Protein AF-A0A4R5HH84-F1 (afdb_monomer)

Structure (mmCIF, N/CA/C/O backbone):
data_AF-A0A4R5HH84-F1
#
_entry.id   AF-A0A4R5HH84-F1
#
loop_
_atom_site.group_PDB
_atom_site.id
_atom_site.type_symbol
_atom_site.label_atom_id
_atom_site.label_alt_id
_atom_site.label_comp_id
_atom_site.label_asym_id
_atom_site.label_entity_id
_atom_site.label_seq_id
_atom_site.pdbx_PDB_ins_code
_atom_site.Cartn_x
_atom_site.Cartn_y
_atom_site.Cartn_z
_atom_site.occupancy
_atom_site.B_iso_or_equiv
_atom_site.auth_seq_id
_atom_site.auth_comp_id
_atom_site.auth_asym_id
_atom_site.auth_atom_id
_atom_site.pdbx_PDB_model_num
ATOM 1 N N . MET A 1 1 ? 14.132 11.589 -30.803 1.00 48.22 1 MET A N 1
ATOM 2 C CA . MET A 1 1 ? 14.278 10.199 -30.339 1.00 48.22 1 MET A CA 1
ATOM 3 C C . MET A 1 1 ? 15.049 9.468 -31.414 1.00 48.22 1 MET A C 1
ATOM 5 O O . MET A 1 1 ? 14.628 9.546 -32.562 1.00 48.22 1 MET A O 1
ATOM 9 N N . ASP A 1 2 ? 16.196 8.891 -31.075 1.00 49.25 2 ASP A N 1
ATOM 10 C CA . ASP A 1 2 ? 17.009 8.122 -32.020 1.00 49.25 2 ASP A CA 1
ATOM 11 C C . ASP A 1 2 ? 16.505 6.676 -31.978 1.00 49.25 2 ASP A C 1
ATOM 13 O O . ASP A 1 2 ? 16.634 6.008 -30.957 1.00 49.25 2 ASP A O 1
ATOM 17 N N . ILE A 1 3 ? 15.789 6.260 -33.023 1.00 60.38 3 ILE A N 1
ATOM 18 C CA . ILE A 1 3 ? 15.104 4.963 -33.10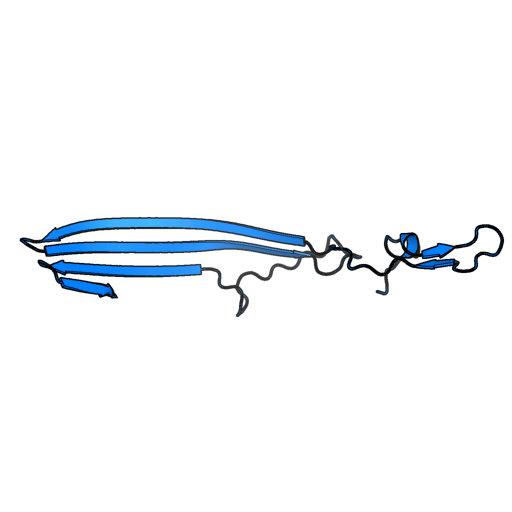5 1.00 60.38 3 ILE A CA 1
ATOM 19 C C . ILE A 1 3 ? 15.790 4.185 -34.236 1.00 60.38 3 ILE A C 1
ATOM 21 O O . ILE A 1 3 ? 15.991 4.763 -35.305 1.00 60.38 3 ILE A O 1
ATOM 25 N N . PRO A 1 4 ? 16.125 2.894 -34.054 1.00 64.44 4 PRO A N 1
ATOM 26 C CA . PRO A 1 4 ? 17.004 2.139 -34.959 1.00 64.44 4 PRO A CA 1
ATOM 27 C C . PRO A 1 4 ? 16.515 1.974 -36.410 1.00 64.44 4 PRO A C 1
ATOM 29 O O . PRO A 1 4 ? 17.267 1.490 -37.253 1.00 64.44 4 PRO A O 1
ATOM 32 N N . SER A 1 5 ? 15.279 2.367 -36.726 1.00 64.88 5 SER A N 1
ATOM 33 C CA . SER A 1 5 ? 14.709 2.311 -38.073 1.00 64.88 5 SER A CA 1
ATOM 34 C C . SER A 1 5 ? 14.018 3.622 -38.433 1.00 64.88 5 SER A C 1
ATOM 36 O O . SER A 1 5 ? 13.358 4.232 -37.592 1.00 64.88 5 SER A O 1
ATOM 38 N N . ILE A 1 6 ? 14.118 4.021 -39.706 1.00 64.94 6 ILE A N 1
ATOM 39 C CA . ILE A 1 6 ? 13.342 5.132 -40.284 1.00 64.94 6 ILE A CA 1
ATOM 40 C C . ILE A 1 6 ? 11.867 4.764 -40.494 1.00 64.94 6 ILE A C 1
ATOM 42 O O . ILE A 1 6 ? 11.037 5.643 -40.700 1.00 64.94 6 ILE A O 1
ATOM 46 N N . ASP A 1 7 ? 11.537 3.473 -40.461 1.00 66.44 7 ASP A N 1
ATOM 47 C CA . ASP A 1 7 ? 10.160 2.995 -40.463 1.00 66.44 7 ASP A CA 1
ATOM 48 C C . ASP A 1 7 ? 9.674 2.924 -39.016 1.00 66.44 7 ASP A C 1
ATOM 50 O O . ASP A 1 7 ? 9.742 1.891 -38.350 1.00 66.44 7 ASP A O 1
ATOM 54 N N . ASN A 1 8 ? 9.316 4.087 -38.479 1.00 63.06 8 ASN A N 1
ATOM 55 C CA . ASN A 1 8 ? 8.838 4.217 -37.114 1.00 63.06 8 ASN A CA 1
ATOM 56 C C . ASN A 1 8 ? 7.645 5.175 -37.049 1.00 63.06 8 ASN A C 1
ATOM 58 O O . ASN A 1 8 ? 7.440 6.029 -37.913 1.00 63.06 8 ASN A O 1
ATOM 62 N N . GLN A 1 9 ? 6.870 5.066 -35.976 1.00 65.31 9 GLN A N 1
ATOM 63 C CA . GLN A 1 9 ? 5.673 5.880 -35.738 1.00 65.31 9 GLN A CA 1
ATOM 64 C C . GLN A 1 9 ? 5.911 7.403 -35.753 1.00 65.31 9 GLN A C 1
ATOM 66 O O . GLN A 1 9 ? 4.982 8.165 -36.002 1.00 65.31 9 GLN A O 1
ATOM 71 N N . SER A 1 10 ? 7.146 7.862 -35.532 1.00 68.06 10 SER A N 1
ATOM 72 C CA . SER A 1 10 ? 7.525 9.279 -35.630 1.00 68.06 10 SER A CA 1
ATOM 73 C C . SER A 1 10 ? 7.617 9.732 -37.090 1.00 68.06 10 SER A C 1
ATOM 75 O O . SER A 1 10 ? 7.293 10.873 -37.405 1.00 68.06 10 SER A O 1
ATOM 77 N N . CYS A 1 11 ? 8.023 8.848 -38.006 1.00 69.81 11 CYS A N 1
ATOM 78 C CA . CYS A 1 11 ? 8.081 9.147 -39.437 1.00 69.81 11 CYS A CA 1
ATOM 79 C C . CYS A 1 11 ? 6.689 9.230 -40.077 1.00 69.81 11 CYS A C 1
ATOM 81 O O . CYS A 1 11 ? 6.518 10.007 -41.014 1.00 69.81 11 CYS A O 1
ATOM 83 N N . ALA A 1 12 ? 5.689 8.536 -39.520 1.00 70.00 12 ALA A N 1
ATOM 84 C CA . ALA A 1 12 ? 4.279 8.686 -39.897 1.00 70.00 12 ALA A CA 1
ATOM 85 C C . ALA A 1 12 ? 3.669 10.041 -39.479 1.00 70.00 12 ALA A C 1
ATOM 87 O O . ALA A 1 12 ? 2.599 10.413 -39.958 1.00 70.00 12 ALA A O 1
ATOM 88 N N . ALA A 1 13 ? 4.337 10.790 -38.595 1.00 70.62 13 ALA A N 1
ATOM 89 C CA . ALA A 1 13 ? 3.918 12.127 -38.183 1.00 70.62 13 ALA A CA 1
ATOM 90 C C . ALA A 1 13 ? 4.455 13.244 -39.098 1.00 70.62 13 ALA A C 1
ATOM 92 O O . ALA A 1 13 ? 4.158 14.413 -38.853 1.00 70.62 13 ALA A O 1
ATOM 93 N N . VAL A 1 14 ? 5.245 12.910 -40.127 1.00 77.75 14 VAL A N 1
ATOM 94 C CA . VAL A 1 14 ? 5.842 13.867 -41.069 1.00 77.75 14 VAL A CA 1
ATOM 95 C C . VAL A 1 14 ? 5.241 13.658 -42.455 1.00 77.75 14 VAL A C 1
ATOM 97 O O . VAL A 1 14 ? 5.574 12.690 -43.142 1.00 77.75 14 VAL A O 1
ATOM 100 N N . ASP A 1 15 ? 4.398 14.593 -42.883 1.00 81.62 15 ASP A N 1
ATOM 101 C CA . ASP A 1 15 ? 3.817 14.585 -44.221 1.00 81.62 15 ASP A CA 1
ATOM 102 C C . ASP A 1 15 ? 4.840 15.152 -45.221 1.00 81.62 15 ASP A C 1
ATOM 104 O O . ASP A 1 15 ? 5.459 16.199 -44.995 1.00 81.62 15 ASP A O 1
ATOM 108 N N . ARG A 1 16 ? 5.047 14.440 -46.334 1.00 84.75 16 ARG A N 1
ATOM 109 C CA . ARG A 1 16 ? 5.950 14.850 -47.417 1.00 84.75 16 ARG A CA 1
ATOM 110 C C . ARG A 1 16 ? 5.200 14.945 -48.732 1.00 84.75 16 ARG A C 1
ATOM 112 O O . ARG A 1 16 ? 4.363 14.098 -49.035 1.00 84.75 16 ARG A O 1
ATOM 119 N N . ASP A 1 17 ? 5.565 15.937 -49.533 1.00 81.12 17 ASP A N 1
ATOM 120 C CA . ASP A 1 17 ? 5.090 16.059 -50.902 1.00 81.12 17 ASP A CA 1
ATOM 121 C C . ASP A 1 17 ? 5.565 14.845 -51.728 1.00 81.12 17 ASP A C 1
ATOM 123 O O . ASP A 1 17 ? 6.770 14.579 -51.788 1.00 81.12 17 ASP A O 1
ATOM 127 N N . PRO A 1 18 ? 4.658 14.101 -52.384 1.00 78.19 18 PRO A N 1
ATOM 128 C CA . PRO A 1 18 ? 5.000 12.854 -53.067 1.00 78.19 18 PRO A CA 1
ATOM 129 C C . PRO A 1 18 ? 5.823 13.060 -54.348 1.00 78.19 18 PRO A C 1
ATOM 131 O O . PRO A 1 18 ? 6.342 12.090 -54.896 1.00 78.19 18 PRO A O 1
ATOM 134 N N . THR A 1 19 ? 5.943 14.298 -54.838 1.00 83.44 19 THR A N 1
ATOM 135 C CA . THR A 1 19 ? 6.616 14.621 -56.105 1.00 83.44 19 THR A CA 1
ATOM 136 C C . THR A 1 19 ? 8.039 15.130 -55.879 1.00 83.44 19 THR A C 1
ATOM 138 O O . THR A 1 19 ? 8.949 14.816 -56.641 1.00 83.44 19 THR A O 1
ATOM 141 N N . SER A 1 20 ? 8.239 15.922 -54.828 1.00 82.81 20 SER A N 1
ATOM 142 C CA . SER A 1 20 ? 9.495 16.607 -54.506 1.00 82.81 20 SER A CA 1
ATOM 143 C C . SER A 1 20 ? 10.185 16.062 -53.254 1.00 82.81 20 SER A C 1
ATOM 145 O O . SER A 1 20 ? 11.367 16.324 -53.043 1.00 82.81 20 SER A O 1
ATOM 147 N N . GLY A 1 21 ? 9.468 15.302 -52.421 1.00 78.81 21 GLY A N 1
ATOM 148 C CA . GLY A 1 21 ? 9.973 14.742 -51.167 1.00 78.81 21 GLY A CA 1
ATOM 149 C C . GLY A 1 21 ? 10.152 15.765 -50.042 1.00 78.81 21 GLY A C 1
ATOM 150 O O . GLY A 1 21 ? 10.596 15.393 -48.952 1.00 78.81 21 GLY A O 1
ATOM 151 N N . PHE A 1 22 ? 9.815 17.039 -50.272 1.00 84.19 22 PHE A N 1
ATOM 152 C CA . PHE A 1 22 ? 9.898 18.076 -49.247 1.00 84.19 22 PHE A CA 1
ATOM 153 C C . PHE A 1 22 ? 8.851 17.858 -48.155 1.00 84.19 22 PHE A C 1
ATOM 155 O O . PHE A 1 22 ? 7.733 17.424 -48.421 1.00 84.19 22 PHE A O 1
ATOM 162 N N . ILE A 1 23 ? 9.222 18.173 -46.914 1.00 80.88 23 ILE A N 1
ATOM 163 C CA . ILE A 1 23 ? 8.310 18.121 -45.769 1.00 80.88 23 ILE A CA 1
ATOM 164 C C . ILE A 1 23 ? 7.292 19.251 -45.921 1.00 80.88 23 ILE A C 1
ATOM 166 O O . ILE A 1 23 ? 7.677 20.417 -46.012 1.00 80.88 23 ILE A O 1
ATOM 170 N N . THR A 1 24 ? 6.011 18.898 -45.955 1.00 84.19 24 THR A N 1
ATOM 171 C CA . THR A 1 24 ? 4.901 19.850 -46.099 1.00 84.19 24 THR A CA 1
ATOM 172 C C . THR A 1 24 ? 4.222 20.146 -44.774 1.00 84.19 24 THR A C 1
ATOM 174 O O . THR A 1 24 ? 3.724 21.252 -44.591 1.00 84.19 24 THR A O 1
ATOM 177 N N . ASP A 1 25 ? 4.207 19.178 -43.858 1.00 77.31 25 ASP A N 1
ATOM 178 C CA . ASP A 1 25 ? 3.626 19.338 -42.529 1.00 77.31 25 ASP A CA 1
ATOM 179 C C . ASP A 1 25 ? 4.264 18.357 -41.535 1.00 77.31 25 ASP A C 1
ATOM 181 O O . ASP A 1 25 ? 4.850 17.338 -41.918 1.00 77.31 25 ASP A O 1
ATOM 185 N N . PHE A 1 26 ? 4.160 18.663 -40.246 1.00 76.81 26 PHE A N 1
ATOM 186 C CA . PHE A 1 26 ? 4.537 17.742 -39.183 1.00 76.81 26 PHE A CA 1
ATOM 187 C C . PHE A 1 26 ? 3.570 17.849 -38.006 1.00 76.81 26 PHE A C 1
ATOM 189 O O . PHE A 1 26 ? 3.274 18.924 -37.486 1.00 76.81 26 PHE A O 1
ATOM 196 N N . ARG A 1 27 ? 3.110 16.695 -37.528 1.00 73.38 27 ARG A N 1
ATOM 197 C CA . ARG A 1 27 ? 2.224 16.601 -36.370 1.00 73.38 27 ARG A CA 1
ATOM 198 C C . ARG A 1 27 ? 3.081 16.457 -35.121 1.00 73.38 27 ARG A C 1
ATOM 200 O O . ARG A 1 27 ? 3.597 15.384 -34.826 1.00 73.38 27 ARG A O 1
ATOM 207 N N . SER A 1 28 ? 3.243 17.555 -34.389 1.00 59.94 28 SER A N 1
ATOM 208 C CA . SER A 1 28 ? 3.883 17.538 -33.072 1.00 59.94 28 SER A CA 1
ATOM 209 C C . SER A 1 28 ? 2.844 17.195 -32.006 1.00 59.94 28 SER A C 1
ATOM 211 O O . SER A 1 28 ? 1.955 17.992 -31.711 1.00 59.94 28 SER A O 1
ATOM 213 N N . GLY A 1 29 ? 2.935 15.991 -31.445 1.00 59.78 29 GLY A N 1
ATOM 214 C CA . GLY A 1 29 ? 2.076 15.527 -30.361 1.00 59.78 29 GLY A CA 1
ATOM 215 C C . GLY A 1 29 ? 2.827 14.573 -29.440 1.00 59.78 29 GLY A C 1
ATOM 216 O O . GLY A 1 29 ? 3.755 13.886 -29.864 1.00 59.78 29 GLY A O 1
ATOM 217 N N . LEU A 1 30 ? 2.434 14.533 -28.167 1.00 56.38 30 LEU A N 1
ATOM 218 C CA . LEU A 1 30 ? 2.915 13.521 -27.230 1.00 56.38 30 LEU A CA 1
ATOM 219 C C . LEU A 1 30 ? 2.223 12.200 -27.576 1.00 56.38 30 LEU A C 1
ATOM 221 O O . LEU A 1 30 ? 1.020 12.055 -27.364 1.00 56.38 30 LEU A O 1
ATOM 225 N N . ILE A 1 31 ? 2.964 11.246 -28.131 1.00 60.94 31 ILE A N 1
ATOM 226 C CA . ILE A 1 31 ? 2.457 9.885 -28.297 1.00 60.94 31 ILE A CA 1
ATOM 227 C C . ILE A 1 31 ? 2.594 9.197 -26.930 1.00 60.94 31 ILE A C 1
ATOM 229 O O . ILE A 1 31 ? 3.692 9.124 -26.379 1.00 60.94 31 ILE A O 1
ATOM 233 N N . ASN A 1 32 ? 1.480 8.743 -26.351 1.00 59.41 32 ASN A N 1
ATOM 234 C CA . ASN A 1 32 ? 1.477 8.039 -25.067 1.00 59.41 32 ASN A CA 1
ATOM 235 C C . ASN A 1 32 ? 1.929 6.583 -25.275 1.00 59.41 32 ASN A C 1
ATOM 237 O O . ASN A 1 32 ? 1.119 5.737 -25.645 1.00 59.41 32 ASN A O 1
ATOM 241 N N . LEU A 1 33 ? 3.230 6.329 -25.122 1.00 64.44 33 LEU A N 1
ATOM 242 C CA . LEU A 1 33 ? 3.870 5.056 -25.494 1.00 64.44 33 LEU A CA 1
ATOM 243 C C . LEU A 1 33 ? 4.467 4.287 -24.317 1.00 64.44 33 LEU A C 1
ATOM 245 O O . LEU A 1 33 ? 4.917 3.159 -24.495 1.00 64.44 33 LEU A O 1
ATOM 249 N N . CYS A 1 34 ? 4.503 4.896 -23.135 1.00 71.06 34 CYS A N 1
ATOM 250 C CA . CYS A 1 34 ? 4.965 4.221 -21.935 1.00 71.06 34 CYS A CA 1
ATOM 251 C C . CYS A 1 34 ? 3.831 3.360 -21.381 1.00 71.06 34 CYS A C 1
ATOM 253 O O . CYS A 1 34 ? 2.682 3.802 -21.317 1.00 71.06 34 CYS A O 1
ATOM 255 N N . SER A 1 35 ? 4.163 2.147 -20.949 1.00 81.88 35 SER A N 1
ATOM 256 C CA . SER A 1 35 ? 3.231 1.268 -20.246 1.00 81.88 35 SER A CA 1
ATOM 257 C C . SER A 1 35 ? 3.669 1.118 -18.799 1.00 81.88 35 SER A C 1
ATOM 259 O O . SER A 1 35 ? 4.867 1.042 -18.517 1.00 81.88 35 SER A O 1
ATOM 261 N N . VAL A 1 36 ? 2.697 1.074 -17.894 1.00 88.56 36 VAL A N 1
ATOM 262 C CA . VAL A 1 36 ? 2.918 0.769 -16.482 1.00 88.56 36 VAL A CA 1
ATOM 263 C C . VAL A 1 36 ? 1.925 -0.308 -16.073 1.00 88.56 36 VAL A C 1
ATOM 265 O O . VAL A 1 36 ? 0.715 -0.098 -16.170 1.00 88.56 36 VAL A O 1
ATOM 268 N N . GLU A 1 37 ? 2.428 -1.445 -15.599 1.00 90.12 37 GLU A N 1
ATOM 269 C CA . GLU A 1 37 ? 1.613 -2.527 -15.050 1.00 90.12 37 GLU A CA 1
ATOM 270 C C . GLU A 1 37 ? 1.850 -2.649 -13.544 1.00 90.12 37 GLU A C 1
ATOM 272 O O . GLU A 1 37 ? 2.981 -2.789 -13.071 1.00 90.12 37 GLU A O 1
ATOM 277 N N . THR A 1 38 ? 0.762 -2.611 -12.774 1.00 93.00 38 THR A N 1
ATOM 278 C CA . THR A 1 38 ? 0.786 -2.814 -11.325 1.00 93.00 38 THR A CA 1
ATOM 279 C C . THR A 1 38 ? -0.002 -4.046 -10.935 1.00 93.00 38 THR A C 1
ATOM 281 O O . THR A 1 38 ? -1.076 -4.338 -11.456 1.00 93.00 38 THR A O 1
ATOM 284 N N . ARG A 1 39 ? 0.538 -4.783 -9.968 1.00 94.88 39 ARG A N 1
ATOM 285 C CA . ARG A 1 39 ? -0.093 -5.976 -9.407 1.00 94.88 39 ARG A CA 1
ATOM 286 C C . ARG A 1 39 ? -0.003 -5.916 -7.899 1.00 94.88 39 ARG A C 1
ATOM 288 O O . ARG A 1 39 ? 1.058 -5.599 -7.360 1.00 94.88 39 ARG A O 1
ATOM 295 N N . GLY A 1 40 ? -1.075 -6.280 -7.208 1.00 95.94 40 GLY A N 1
ATOM 296 C CA . GLY A 1 40 ? -1.107 -6.227 -5.755 1.00 95.94 40 GLY A CA 1
ATOM 297 C C . GLY A 1 40 ? -2.306 -6.928 -5.139 1.00 95.94 40 GLY A C 1
ATOM 298 O O . GLY A 1 40 ? -3.155 -7.474 -5.841 1.00 95.94 40 GLY A O 1
ATOM 299 N N . VAL A 1 41 ? -2.324 -6.927 -3.811 1.00 97.00 41 VAL A N 1
ATOM 300 C CA . VAL A 1 41 ? -3.434 -7.395 -2.984 1.00 97.00 41 VAL A CA 1
ATOM 301 C C . VAL A 1 41 ? -3.785 -6.292 -2.001 1.00 97.00 41 VAL A C 1
ATOM 303 O O . VAL A 1 41 ? -2.930 -5.865 -1.223 1.00 97.00 41 VAL A O 1
ATOM 306 N N . ASP A 1 42 ? -5.047 -5.885 -2.018 1.00 97.75 42 ASP A N 1
ATOM 307 C CA . ASP A 1 42 ? -5.613 -4.959 -1.048 1.00 97.75 42 ASP A CA 1
ATOM 308 C C . ASP A 1 42 ? -6.348 -5.736 0.036 1.00 97.75 42 ASP A C 1
ATOM 310 O O . ASP A 1 42 ? -7.067 -6.700 -0.240 1.00 97.75 42 ASP A O 1
ATOM 314 N N . PHE A 1 43 ? -6.158 -5.325 1.285 1.00 97.38 43 PHE A N 1
ATOM 315 C CA . PHE A 1 43 ? -6.824 -5.941 2.420 1.00 97.38 43 PHE A CA 1
ATOM 316 C C . PHE A 1 43 ? -7.287 -4.890 3.417 1.00 97.38 43 PHE A C 1
ATOM 318 O O . PHE A 1 43 ? -6.652 -3.856 3.640 1.00 97.38 43 PHE A O 1
ATOM 325 N N . ARG A 1 44 ? -8.411 -5.200 4.054 1.00 98.00 44 ARG A N 1
ATOM 326 C CA . ARG A 1 44 ? -8.940 -4.454 5.182 1.00 98.00 44 ARG A CA 1
ATOM 327 C C . ARG A 1 44 ? -9.559 -5.425 6.171 1.00 98.00 44 ARG A C 1
ATOM 329 O O . ARG A 1 44 ? -10.226 -6.376 5.765 1.00 98.00 44 ARG A O 1
ATOM 336 N N . ALA A 1 45 ? -9.324 -5.176 7.450 1.00 98.12 45 ALA A N 1
ATOM 337 C CA . ALA A 1 45 ? -10.018 -5.845 8.530 1.00 98.12 45 ALA A CA 1
ATOM 338 C C . ALA A 1 45 ? -10.459 -4.811 9.564 1.00 98.12 45 ALA A C 1
ATOM 340 O O . ALA A 1 45 ? -9.681 -3.947 9.973 1.00 98.12 45 ALA A O 1
ATOM 341 N N . ASP A 1 46 ? -11.713 -4.941 9.975 1.00 98.12 46 ASP A N 1
ATOM 342 C CA . ASP A 1 46 ? -12.370 -4.090 10.952 1.00 98.12 46 ASP A CA 1
ATOM 343 C C . ASP A 1 46 ? -12.850 -4.983 12.097 1.00 98.12 46 ASP A C 1
ATOM 345 O O . ASP A 1 46 ? -13.484 -6.017 11.867 1.00 98.12 46 ASP A O 1
ATOM 349 N N . TYR A 1 47 ? -12.535 -4.604 13.331 1.00 97.88 47 TYR A N 1
ATOM 350 C CA . TYR A 1 47 ? -12.957 -5.334 14.516 1.00 97.88 47 TYR A CA 1
ATOM 351 C C . TYR A 1 47 ? -13.416 -4.367 15.599 1.00 97.88 47 TYR A C 1
ATOM 353 O O . TYR A 1 47 ? -12.632 -3.559 16.090 1.00 97.88 47 TYR A O 1
ATOM 361 N N . GLY A 1 48 ? -14.689 -4.474 15.976 1.00 97.38 48 GLY A N 1
ATOM 362 C CA . GLY A 1 48 ? -15.305 -3.657 17.013 1.00 97.38 48 GLY A CA 1
ATOM 363 C C . GLY A 1 48 ? -15.793 -4.520 18.166 1.00 97.38 48 GLY A C 1
ATOM 364 O O . GLY A 1 48 ? -16.373 -5.586 17.943 1.00 97.38 48 GLY A O 1
ATOM 365 N N . PHE A 1 49 ? -15.568 -4.069 19.395 1.00 97.88 49 PHE A N 1
ATOM 366 C CA . PHE A 1 49 ? -16.084 -4.738 20.583 1.00 97.88 49 PHE A CA 1
ATOM 367 C C . PHE A 1 49 ? -16.418 -3.750 21.698 1.00 97.88 49 PHE A C 1
ATOM 369 O O . PHE A 1 49 ? -15.758 -2.725 21.878 1.00 97.88 49 PHE A O 1
ATOM 376 N N . ASP A 1 50 ? -17.449 -4.090 22.466 1.00 97.19 50 ASP A N 1
ATOM 377 C CA . ASP A 1 50 ? -17.906 -3.282 23.590 1.00 97.19 50 ASP A CA 1
ATOM 378 C C . ASP A 1 50 ? -17.207 -3.709 24.888 1.00 97.19 50 ASP A C 1
ATOM 380 O O . ASP A 1 50 ? -17.067 -4.898 25.192 1.00 97.19 50 ASP A O 1
ATOM 384 N N . ILE A 1 51 ? -16.800 -2.726 25.692 1.00 93.94 51 ILE A N 1
ATOM 385 C CA . ILE A 1 51 ? -16.268 -2.912 27.044 1.00 93.94 51 ILE A CA 1
ATOM 386 C C . ILE A 1 51 ? -17.097 -2.045 27.995 1.00 93.94 51 ILE A C 1
ATOM 388 O O . ILE A 1 51 ? -16.947 -0.825 28.053 1.00 93.94 51 ILE A O 1
ATOM 392 N N . ALA A 1 52 ? -17.978 -2.663 28.782 1.00 93.69 52 ALA A N 1
ATOM 393 C CA . ALA A 1 52 ? -18.891 -1.961 29.689 1.00 93.69 52 ALA A CA 1
ATOM 394 C C . ALA A 1 52 ? -19.724 -0.863 28.984 1.00 93.69 52 ALA A C 1
ATOM 396 O O . ALA A 1 52 ? -20.635 -1.185 28.232 1.00 93.69 52 ALA A O 1
ATOM 397 N N . LYS A 1 53 ? -19.451 0.423 29.248 1.00 94.75 53 LYS A N 1
ATOM 398 C CA . LYS A 1 53 ? -20.135 1.580 28.625 1.00 94.75 53 LYS A CA 1
ATOM 399 C C . LYS A 1 53 ? -19.315 2.229 27.505 1.00 94.75 53 LYS A C 1
ATOM 401 O O . LYS A 1 53 ? -19.556 3.381 27.152 1.00 94.75 53 LYS A O 1
ATOM 406 N N . SER A 1 54 ? -18.302 1.522 27.029 1.00 96.25 54 SER A N 1
ATOM 407 C CA . SER A 1 54 ? -17.369 2.001 26.023 1.00 96.25 54 SER A CA 1
ATOM 408 C C . SER A 1 54 ? -17.287 1.032 24.859 1.00 96.25 54 SER A C 1
ATOM 410 O O . SER A 1 54 ? -17.664 -0.134 24.991 1.00 96.25 54 SER A O 1
ATOM 412 N N . ARG A 1 55 ? -16.773 1.525 23.740 1.00 97.12 55 ARG A N 1
ATOM 413 C CA . ARG A 1 55 ? -16.560 0.766 22.516 1.00 97.12 55 ARG A CA 1
ATOM 414 C C . ARG A 1 55 ? -15.130 0.962 22.045 1.00 97.12 55 ARG A C 1
ATOM 416 O O . ARG A 1 55 ? -14.604 2.069 22.124 1.00 97.12 55 ARG A O 1
ATOM 423 N N . VAL A 1 56 ? -14.520 -0.121 21.582 1.00 97.62 56 VAL A N 1
ATOM 424 C CA . VAL A 1 56 ? -13.226 -0.107 20.904 1.00 97.62 56 VAL A CA 1
ATOM 425 C C . VAL A 1 56 ? -13.454 -0.520 19.461 1.00 97.62 56 VAL A C 1
ATOM 427 O O . VAL A 1 56 ? -14.028 -1.582 19.218 1.00 97.62 56 VAL A O 1
ATOM 430 N N . ASP A 1 57 ? -12.964 0.281 18.524 1.00 98.06 57 ASP A N 1
ATOM 431 C CA . ASP A 1 57 ? -12.943 -0.033 17.101 1.00 98.06 5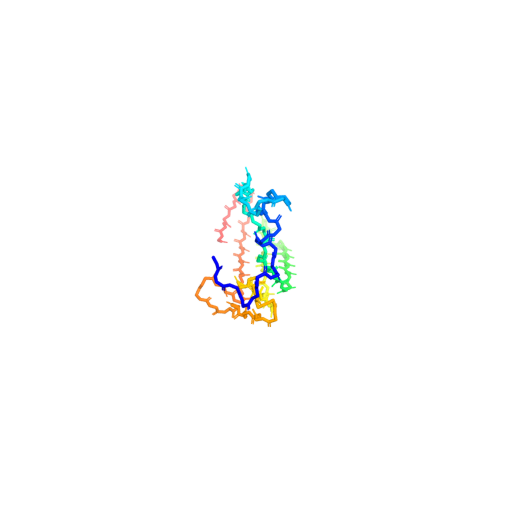7 ASP A CA 1
ATOM 432 C C . ASP A 1 57 ? -11.492 -0.070 16.615 1.00 98.06 57 ASP A C 1
ATOM 434 O O . ASP A 1 57 ? -10.718 0.867 16.796 1.00 98.06 57 ASP A O 1
ATOM 438 N N . LEU A 1 58 ? -11.109 -1.191 16.013 1.00 98.19 58 LEU A N 1
ATOM 439 C CA . LEU A 1 58 ? -9.785 -1.419 15.453 1.00 98.19 58 LEU A CA 1
ATOM 440 C C . LEU A 1 58 ? -9.919 -1.602 13.948 1.00 98.19 58 LEU A C 1
ATOM 442 O O . LEU A 1 58 ? -10.668 -2.461 13.483 1.00 98.19 58 LEU A O 1
ATOM 446 N N . THR A 1 59 ? -9.154 -0.828 13.190 1.00 98.25 59 THR A N 1
ATOM 447 C CA . THR A 1 59 ? -9.078 -0.941 11.734 1.00 98.25 59 THR A CA 1
ATOM 448 C C . THR A 1 59 ? -7.639 -1.181 11.321 1.00 98.25 59 THR A C 1
ATOM 450 O O . THR A 1 59 ? -6.744 -0.425 11.693 1.00 98.25 59 THR A O 1
ATOM 453 N N . ILE A 1 60 ? -7.415 -2.176 10.469 1.00 97.94 60 ILE A N 1
ATOM 454 C CA . ILE A 1 60 ? -6.188 -2.288 9.683 1.00 97.94 60 ILE A CA 1
ATOM 455 C C . ILE A 1 60 ? -6.547 -2.287 8.202 1.00 97.94 60 ILE A C 1
ATOM 457 O O . ILE A 1 60 ? -7.439 -3.012 7.763 1.00 97.94 60 ILE A O 1
ATOM 461 N N . ASN A 1 61 ? -5.858 -1.465 7.420 1.00 97.94 61 ASN A N 1
ATOM 462 C CA . ASN A 1 61 ? -5.959 -1.480 5.967 1.00 97.94 61 ASN A CA 1
ATOM 463 C C . ASN A 1 61 ? -4.572 -1.418 5.347 1.00 97.94 61 ASN A C 1
ATOM 465 O O . ASN A 1 61 ? -3.648 -0.839 5.918 1.00 97.94 61 ASN A O 1
ATOM 469 N N . GLY A 1 62 ? -4.420 -2.013 4.177 1.00 97.56 62 GLY A N 1
ATOM 470 C CA . GLY A 1 62 ? -3.170 -1.905 3.461 1.00 97.56 62 GLY A CA 1
ATOM 471 C C . GLY A 1 62 ? -3.194 -2.541 2.089 1.00 97.56 62 GLY A C 1
ATOM 472 O O . GLY A 1 62 ? -4.110 -3.274 1.719 1.00 97.56 62 GLY A O 1
ATOM 473 N N . THR A 1 63 ? -2.117 -2.269 1.370 1.00 97.25 63 THR A N 1
ATOM 474 C CA . THR A 1 63 ? -1.849 -2.781 0.034 1.00 97.25 63 THR A CA 1
ATOM 475 C C . THR A 1 63 ? -0.494 -3.470 0.044 1.00 97.25 63 THR A C 1
ATOM 477 O O . THR A 1 63 ? 0.516 -2.907 0.487 1.00 97.25 63 THR A O 1
ATOM 480 N N . ARG A 1 64 ? -0.460 -4.701 -0.469 1.00 96.19 64 ARG A N 1
ATOM 481 C CA . ARG A 1 64 ? 0.773 -5.403 -0.818 1.00 96.19 64 ARG A CA 1
ATOM 482 C C . ARG A 1 64 ? 0.967 -5.35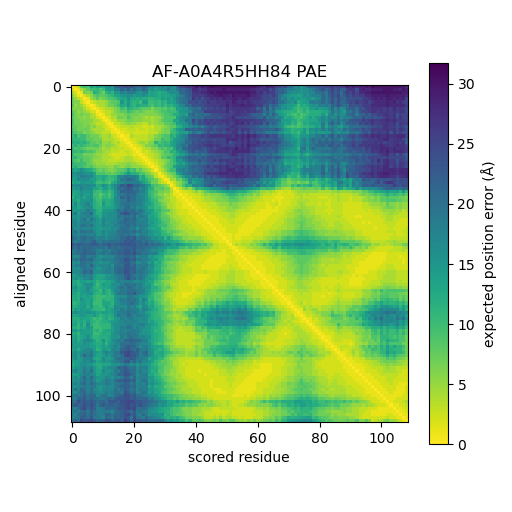4 -2.321 1.00 96.19 64 ARG A C 1
ATOM 484 O O . ARG A 1 64 ? 0.271 -6.049 -3.053 1.00 96.19 64 ARG A O 1
ATOM 491 N N . PHE A 1 65 ? 1.979 -4.629 -2.773 1.00 96.25 65 PHE A N 1
ATOM 492 C CA . PHE A 1 65 ? 2.400 -4.680 -4.165 1.00 96.25 65 PHE A CA 1
ATOM 493 C C . PHE A 1 65 ? 3.198 -5.965 -4.441 1.00 96.25 65 PHE A C 1
ATOM 495 O O . PHE A 1 65 ? 4.082 -6.376 -3.675 1.00 96.25 65 PHE A O 1
ATOM 502 N N . LEU A 1 66 ? 2.849 -6.611 -5.547 1.00 93.75 66 LEU A N 1
ATOM 503 C CA . LEU A 1 66 ? 3.471 -7.813 -6.096 1.00 93.75 66 LEU A CA 1
ATOM 504 C C . LEU A 1 66 ? 4.314 -7.494 -7.337 1.00 93.75 66 LEU A C 1
ATOM 506 O O . LEU A 1 66 ? 5.300 -8.186 -7.569 1.00 93.75 66 LEU A O 1
ATOM 510 N N . GLY A 1 67 ? 3.965 -6.444 -8.087 1.00 93.06 67 GLY A N 1
ATOM 511 C CA . GLY A 1 67 ? 4.736 -5.967 -9.236 1.00 93.06 67 GLY A CA 1
ATOM 512 C C . GLY A 1 67 ? 4.424 -4.512 -9.579 1.00 93.06 67 GLY A C 1
ATOM 513 O O . GLY A 1 67 ? 3.296 -4.059 -9.376 1.00 93.06 67 GLY A O 1
ATOM 514 N N . LEU A 1 68 ? 5.439 -3.801 -10.065 1.00 92.19 68 LEU A N 1
ATOM 515 C CA . LEU A 1 68 ? 5.354 -2.474 -10.668 1.00 92.19 68 LEU A CA 1
ATOM 516 C C . LEU A 1 68 ? 6.364 -2.431 -11.823 1.00 92.19 68 LEU A C 1
ATOM 518 O O . LEU A 1 68 ? 7.563 -2.222 -11.620 1.00 92.19 68 LEU A O 1
ATOM 522 N N . GLU A 1 69 ? 5.863 -2.715 -13.016 1.00 92.00 69 GLU A N 1
ATOM 523 C CA . GLU A 1 69 ? 6.639 -2.869 -14.243 1.00 92.00 69 GLU A CA 1
ATOM 524 C C . GLU A 1 69 ? 6.417 -1.669 -15.154 1.00 92.00 69 GLU A C 1
ATOM 526 O O . GLU A 1 69 ? 5.285 -1.232 -15.346 1.00 92.00 69 GLU A O 1
ATOM 531 N N . GLU A 1 70 ? 7.502 -1.127 -15.702 1.00 89.31 70 GLU A N 1
ATOM 532 C CA . GLU A 1 70 ? 7.478 0.043 -16.573 1.00 89.31 70 GLU A CA 1
ATOM 533 C C . GLU A 1 70 ? 8.195 -0.257 -17.888 1.00 89.31 70 GLU A C 1
ATOM 535 O O . GLU A 1 70 ? 9.335 -0.724 -17.888 1.00 89.31 70 GLU A O 1
ATOM 540 N N . VAL A 1 71 ? 7.558 0.093 -19.003 1.00 86.81 71 VAL A N 1
ATOM 541 C CA . VAL A 1 71 ? 8.209 0.204 -20.312 1.00 86.81 71 VAL A CA 1
ATOM 542 C C . VAL A 1 71 ? 8.473 1.680 -20.558 1.00 86.81 71 VAL A C 1
ATOM 544 O O . VAL A 1 71 ? 7.542 2.484 -20.645 1.00 86.81 71 VAL A O 1
ATOM 547 N N . ARG A 1 72 ? 9.756 2.041 -20.608 1.00 78.19 72 ARG A N 1
ATOM 548 C CA . ARG A 1 72 ? 10.210 3.440 -20.668 1.00 78.19 72 ARG A CA 1
ATOM 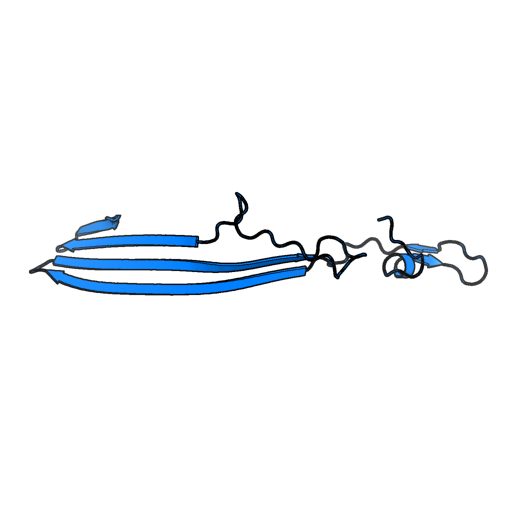549 C C . ARG A 1 72 ? 10.681 3.851 -22.054 1.00 78.19 72 ARG A C 1
ATOM 551 O O . ARG A 1 72 ? 10.586 5.030 -22.391 1.00 78.19 72 ARG A O 1
ATOM 558 N N . ASP A 1 73 ? 11.194 2.897 -22.829 1.00 74.88 73 ASP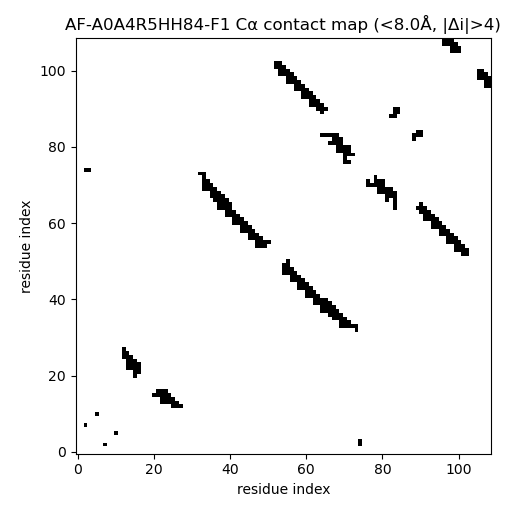 A N 1
ATOM 559 C CA . ASP A 1 73 ? 11.663 3.128 -24.188 1.00 74.88 73 ASP A CA 1
ATOM 560 C C . ASP A 1 73 ? 10.647 2.576 -25.200 1.00 74.88 73 ASP A C 1
ATOM 562 O O . ASP A 1 73 ? 10.433 1.365 -25.271 1.00 74.88 73 ASP A O 1
ATOM 566 N N . PRO A 1 74 ? 10.017 3.436 -26.014 1.00 6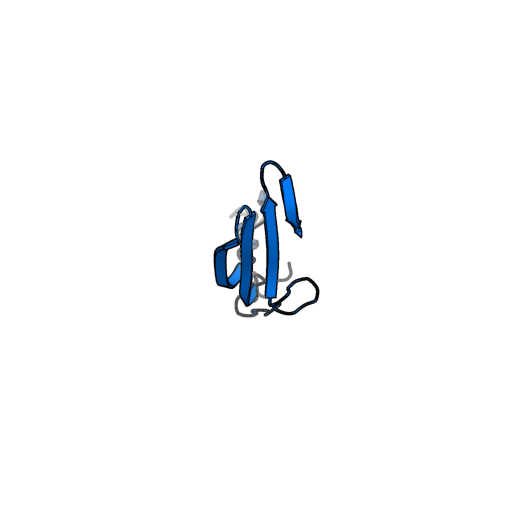6.19 74 PRO A N 1
ATOM 567 C CA . PRO A 1 74 ? 9.065 2.993 -27.026 1.00 66.19 74 PRO A CA 1
ATOM 568 C C . PRO A 1 74 ? 9.711 2.236 -28.195 1.00 66.19 74 PRO A C 1
ATOM 570 O O . PRO A 1 74 ? 9.004 1.578 -28.954 1.00 66.19 74 PRO A O 1
ATOM 573 N N . SER A 1 75 ? 11.025 2.363 -28.388 1.00 69.19 75 SER A N 1
ATOM 574 C CA . SER A 1 75 ? 11.775 1.632 -29.413 1.00 69.19 75 SER A CA 1
ATOM 575 C C . SER A 1 75 ? 12.187 0.228 -28.971 1.00 69.19 75 SER A C 1
ATOM 577 O O . SER A 1 75 ? 12.516 -0.600 -29.821 1.00 69.19 75 SER A O 1
ATOM 579 N N . ALA A 1 76 ? 12.105 -0.051 -27.667 1.00 73.50 76 ALA A N 1
ATOM 580 C CA . ALA A 1 76 ? 12.420 -1.334 -27.057 1.00 73.50 76 ALA A CA 1
ATOM 581 C C . ALA A 1 76 ? 11.275 -1.774 -26.120 1.00 73.50 76 ALA A C 1
ATOM 583 O O . ALA A 1 76 ? 11.437 -1.796 -24.901 1.00 73.50 76 ALA A O 1
ATOM 584 N N . PRO A 1 77 ? 10.096 -2.134 -26.665 1.00 72.88 77 PRO A N 1
ATOM 585 C CA . PRO A 1 77 ? 8.925 -2.490 -25.859 1.00 72.88 77 PRO A CA 1
ATOM 586 C C . PRO A 1 77 ? 9.125 -3.747 -24.997 1.00 72.88 77 PRO A C 1
ATOM 588 O O . PRO A 1 77 ? 8.410 -3.933 -24.016 1.00 72.88 77 PRO A O 1
ATOM 591 N N . ASP A 1 78 ? 10.106 -4.584 -25.341 1.00 79.69 78 ASP A N 1
ATOM 592 C CA . ASP A 1 78 ? 10.490 -5.768 -24.567 1.00 79.69 78 ASP A CA 1
ATOM 593 C C . ASP A 1 78 ? 11.407 -5.429 -23.370 1.00 79.69 78 ASP A C 1
ATOM 595 O O . ASP A 1 78 ? 11.638 -6.276 -22.503 1.00 79.69 78 ASP A O 1
ATOM 599 N N . GLU A 1 79 ? 11.925 -4.196 -23.280 1.00 82.81 79 GLU A N 1
ATOM 600 C CA . GLU A 1 79 ? 12.703 -3.723 -22.131 1.00 82.81 79 GLU A CA 1
ATOM 601 C C . GLU A 1 79 ? 11.780 -3.282 -20.990 1.00 82.81 79 GLU A C 1
ATOM 603 O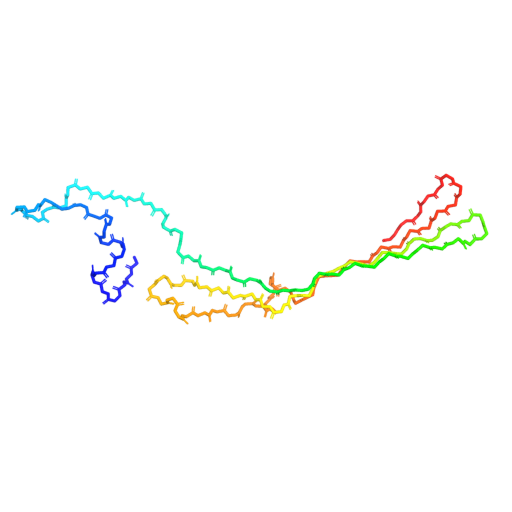 O . GLU A 1 79 ? 11.460 -2.106 -20.798 1.00 82.81 79 GLU A O 1
ATOM 608 N N . VAL A 1 80 ? 11.364 -4.268 -20.198 1.00 84.44 80 VAL A N 1
ATOM 609 C CA . VAL A 1 80 ? 10.544 -4.063 -19.003 1.00 84.44 80 VAL A CA 1
ATOM 610 C C . VAL A 1 80 ? 11.432 -3.840 -17.778 1.00 84.44 80 VAL A C 1
ATOM 612 O O . VAL A 1 80 ? 12.269 -4.675 -17.428 1.00 84.44 80 VAL A O 1
ATOM 615 N N . VAL A 1 81 ? 11.218 -2.727 -17.073 1.00 87.06 81 VAL A N 1
ATOM 616 C CA . VAL A 1 81 ? 11.927 -2.397 -15.831 1.00 87.06 81 VAL A CA 1
ATOM 617 C C . VAL A 1 81 ? 11.015 -2.629 -14.629 1.00 87.06 81 VAL A C 1
ATOM 619 O O . VAL A 1 81 ? 9.983 -1.982 -14.482 1.00 87.06 81 VAL A O 1
ATOM 622 N N . GLN A 1 82 ? 11.427 -3.511 -13.717 1.00 87.69 82 GLN A N 1
ATOM 623 C CA . GLN A 1 82 ? 10.764 -3.700 -12.425 1.00 87.69 82 GLN A CA 1
ATOM 624 C C . GLN A 1 82 ? 11.276 -2.661 -11.420 1.00 87.69 82 GLN A C 1
ATOM 626 O O . GLN A 1 82 ? 12.455 -2.663 -11.055 1.00 87.69 82 GLN A O 1
ATOM 631 N N . VAL A 1 83 ? 10.390 -1.791 -10.936 1.00 90.19 83 VAL A N 1
ATOM 632 C CA . VAL A 1 83 ? 10.756 -0.689 -10.025 1.00 90.19 83 VAL A CA 1
ATOM 633 C C . VAL A 1 83 ? 10.182 -0.845 -8.617 1.00 90.19 83 VAL A C 1
ATOM 635 O O . VAL A 1 83 ? 10.385 0.017 -7.754 1.00 90.19 83 VAL A O 1
ATOM 638 N N . LEU A 1 84 ? 9.503 -1.964 -8.350 1.00 92.12 84 LEU A N 1
ATOM 639 C CA . LEU A 1 84 ? 8.965 -2.281 -7.035 1.00 92.12 84 LEU A CA 1
ATOM 640 C C . LEU A 1 84 ? 10.068 -2.467 -5.978 1.00 92.12 84 LEU A C 1
ATOM 642 O O . LEU A 1 84 ? 10.975 -3.288 -6.117 1.00 92.12 84 LEU A O 1
ATOM 646 N N . GLY A 1 85 ? 9.929 -1.783 -4.844 1.00 87.75 85 GLY A N 1
ATOM 647 C CA . GLY A 1 85 ? 10.876 -1.811 -3.728 1.00 87.75 85 GLY A CA 1
ATOM 648 C C . GLY A 1 85 ? 11.953 -0.729 -3.784 1.00 87.75 85 GLY A C 1
ATOM 649 O O . GLY A 1 85 ? 12.810 -0.701 -2.904 1.00 87.75 85 GLY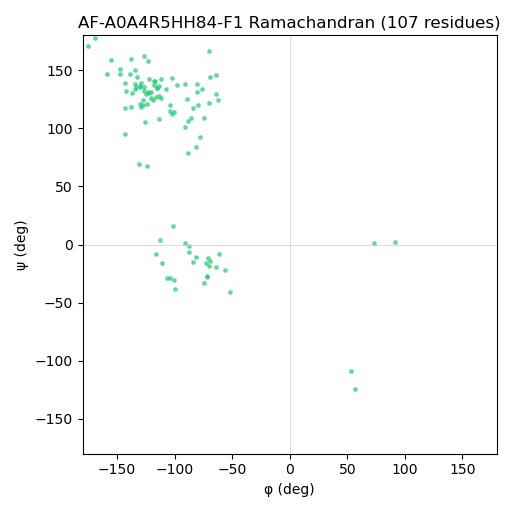 A O 1
ATOM 650 N N . GLN A 1 86 ? 11.919 0.153 -4.787 1.00 89.69 86 GLN A N 1
ATOM 651 C CA . GLN A 1 86 ? 12.724 1.376 -4.797 1.00 89.69 86 GLN A CA 1
ATOM 652 C C . GLN A 1 86 ? 12.216 2.371 -3.742 1.00 89.69 86 GLN A C 1
ATOM 654 O O . GLN A 1 86 ? 11.119 2.218 -3.209 1.00 89.69 86 GLN A O 1
ATOM 659 N N . PHE A 1 87 ? 13.007 3.404 -3.442 1.00 86.50 87 PHE A N 1
ATOM 660 C CA . PHE A 1 87 ? 12.721 4.364 -2.367 1.00 86.50 87 PHE A CA 1
ATOM 661 C C . PHE A 1 87 ? 11.310 4.978 -2.437 1.00 86.50 87 PHE A C 1
ATOM 663 O O . PHE A 1 87 ? 10.645 5.094 -1.413 1.00 86.50 87 PHE A O 1
ATOM 670 N N . SER A 1 88 ? 10.829 5.319 -3.637 1.00 89.81 88 SER A N 1
ATOM 671 C CA . SER A 1 88 ? 9.481 5.866 -3.855 1.00 89.81 88 SER A CA 1
ATOM 672 C C . SER A 1 88 ? 8.393 4.806 -4.056 1.00 89.81 88 SER A C 1
ATOM 674 O O . SER A 1 88 ? 7.221 5.156 -4.131 1.00 89.81 88 SER A O 1
ATOM 676 N N . ASN A 1 89 ? 8.763 3.525 -4.155 1.00 92.88 89 ASN A N 1
ATOM 677 C CA . ASN A 1 89 ? 7.888 2.423 -4.559 1.00 92.88 89 ASN A CA 1
ATOM 678 C C . ASN A 1 89 ? 7.882 1.324 -3.483 1.00 92.88 89 ASN A C 1
ATOM 680 O O . ASN A 1 89 ? 8.418 0.231 -3.706 1.00 92.88 89 ASN A O 1
ATOM 684 N N . PRO A 1 90 ? 7.332 1.588 -2.285 1.00 92.94 90 PRO A N 1
ATOM 685 C CA . PRO A 1 90 ? 7.337 0.619 -1.201 1.00 92.94 90 PRO A CA 1
ATOM 686 C C . PRO A 1 90 ? 6.513 -0.623 -1.560 1.00 92.94 90 PRO A C 1
ATOM 688 O O . PRO A 1 90 ? 5.475 -0.553 -2.210 1.00 92.94 90 PRO A O 1
ATOM 691 N 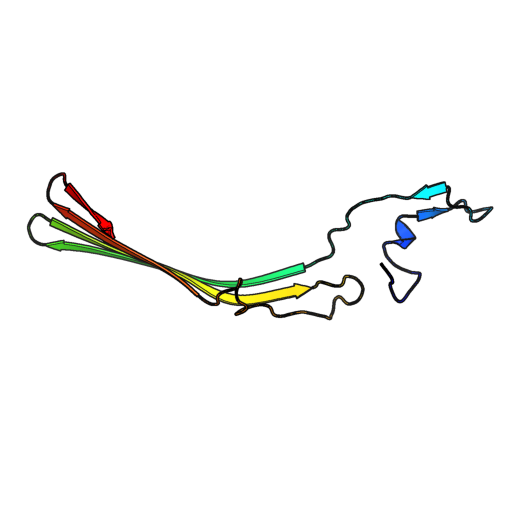N . LYS A 1 91 ? 6.957 -1.791 -1.081 1.00 95.31 91 LYS A N 1
ATOM 692 C CA . LYS A 1 91 ? 6.220 -3.055 -1.267 1.00 95.31 91 LYS A CA 1
ATOM 693 C C . LYS A 1 91 ? 4.947 -3.128 -0.428 1.00 95.31 91 LYS A C 1
ATOM 695 O O . LYS A 1 91 ? 4.016 -3.830 -0.805 1.00 95.31 91 LYS A O 1
ATOM 700 N N . TRP A 1 92 ? 4.926 -2.433 0.703 1.00 95.62 92 TRP A N 1
ATOM 701 C CA . TRP A 1 92 ? 3.819 -2.423 1.646 1.00 95.62 92 TRP A CA 1
ATOM 702 C C . TRP A 1 92 ? 3.441 -0.997 1.992 1.00 95.62 92 TRP A C 1
ATOM 704 O O . TRP A 1 92 ? 4.312 -0.187 2.306 1.00 95.62 92 TRP A O 1
ATOM 714 N N . ILE A 1 93 ? 2.142 -0.741 2.007 1.00 96.19 93 ILE A N 1
ATOM 715 C CA . ILE A 1 93 ? 1.552 0.450 2.608 1.00 96.19 93 ILE A CA 1
ATOM 716 C C . ILE A 1 93 ? 0.479 -0.063 3.559 1.00 96.19 93 ILE A C 1
ATOM 718 O O . ILE A 1 93 ? -0.408 -0.795 3.125 1.00 96.19 93 ILE A O 1
ATOM 722 N N . VAL A 1 94 ? 0.597 0.243 4.851 1.00 97.38 94 VAL A N 1
ATOM 723 C CA . VAL A 1 94 ? -0.312 -0.258 5.890 1.00 97.38 94 VAL A CA 1
ATOM 724 C C . VAL A 1 94 ? -0.651 0.880 6.836 1.00 97.38 94 VAL A C 1
ATOM 726 O O . VAL A 1 94 ? 0.249 1.548 7.339 1.00 97.38 94 VAL A O 1
ATOM 729 N N . ASN A 1 95 ? -1.940 1.055 7.096 1.00 97.50 95 ASN A N 1
ATOM 730 C CA . ASN A 1 95 ? -2.457 1.969 8.098 1.00 97.50 95 ASN A CA 1
ATOM 731 C C . ASN A 1 95 ? -3.206 1.175 9.161 1.00 97.50 95 ASN A C 1
ATOM 733 O O . ASN A 1 95 ? -3.938 0.226 8.863 1.00 97.50 95 ASN A O 1
ATOM 737 N N . PHE A 1 96 ? -3.028 1.596 10.403 1.00 97.44 96 PHE A N 1
ATOM 738 C CA . PHE A 1 96 ? -3.728 1.060 11.552 1.00 97.44 96 PHE A CA 1
ATOM 739 C C . PHE A 1 96 ? -4.381 2.217 12.293 1.00 97.44 96 PHE A C 1
ATOM 741 O O . PHE A 1 96 ? -3.739 3.245 12.490 1.00 97.44 96 PHE A O 1
ATOM 748 N N . THR A 1 97 ? -5.631 2.022 12.690 1.00 98.00 97 THR A N 1
ATOM 749 C CA . THR A 1 97 ? -6.402 2.984 13.472 1.00 98.00 97 THR A CA 1
ATOM 750 C C . THR A 1 97 ? -7.011 2.263 14.658 1.00 98.00 97 THR A C 1
ATOM 752 O O . THR A 1 97 ? -7.530 1.149 14.516 1.00 98.00 97 THR A O 1
ATOM 755 N N . ALA A 1 98 ? -6.938 2.901 15.819 1.00 97.50 98 ALA A N 1
ATOM 756 C CA . ALA A 1 98 ? -7.588 2.433 17.030 1.00 97.50 98 ALA A CA 1
ATOM 757 C C . ALA A 1 98 ? -8.396 3.571 17.643 1.00 97.50 98 ALA A C 1
ATOM 759 O O . ALA A 1 98 ? -7.827 4.577 18.064 1.00 97.50 98 ALA A O 1
ATOM 760 N N . ASP A 1 99 ? -9.706 3.371 17.726 1.00 97.75 99 ASP A N 1
ATOM 761 C CA . ASP A 1 99 ? -10.645 4.321 18.300 1.00 97.75 99 ASP A CA 1
ATOM 762 C C . ASP A 1 99 ? -11.260 3.748 19.577 1.00 97.75 99 ASP A C 1
ATOM 764 O O . ASP A 1 99 ? -11.652 2.581 19.648 1.00 97.75 99 ASP A O 1
ATOM 768 N N . TYR A 1 100 ? -11.352 4.588 20.602 1.00 97.25 100 TYR A N 1
ATOM 769 C CA . TYR A 1 100 ? -12.029 4.289 21.854 1.00 97.25 100 TYR A CA 1
ATOM 770 C C . TYR A 1 100 ? -13.092 5.346 22.132 1.00 97.25 100 TYR A C 1
ATOM 772 O O . TYR A 1 100 ? -12.778 6.530 22.286 1.00 97.25 100 TYR A O 1
ATOM 780 N N . SER A 1 101 ? -14.342 4.912 22.255 1.00 97.94 101 SER A N 1
ATOM 781 C CA . SER A 1 101 ? -15.488 5.786 22.499 1.00 97.94 101 SER A CA 1
ATOM 782 C C . SER A 1 101 ? -16.123 5.504 23.855 1.00 97.94 101 SER A C 1
ATOM 784 O O . SER A 1 101 ? -16.365 4.352 24.219 1.00 97.94 101 SER A O 1
ATOM 786 N N . ILE A 1 102 ? -16.435 6.561 24.606 1.00 97.38 102 ILE A N 1
ATOM 787 C CA . ILE A 1 102 ? -17.158 6.484 25.880 1.00 97.38 102 ILE A CA 1
ATOM 788 C C . ILE A 1 102 ? -18.113 7.673 26.022 1.00 97.38 102 ILE A C 1
ATOM 790 O O . ILE A 1 102 ? -17.693 8.830 26.084 1.00 97.38 102 ILE A O 1
ATOM 794 N N . GLY A 1 103 ? -19.417 7.386 26.095 1.00 94.19 103 GLY A N 1
ATOM 795 C CA . GLY A 1 103 ? -20.444 8.430 26.036 1.00 94.19 103 GLY A CA 1
ATOM 796 C C . GLY A 1 103 ? -20.310 9.251 24.751 1.00 94.19 103 GLY A C 1
ATOM 797 O O . GLY A 1 103 ? -20.277 8.680 23.666 1.00 94.19 103 GLY A O 1
ATOM 798 N N . ASP A 1 104 ? -20.173 10.570 24.890 1.00 95.88 104 ASP A N 1
ATOM 799 C CA . ASP A 1 104 ? -20.046 11.505 23.762 1.00 95.88 104 ASP A CA 1
ATOM 800 C C . ASP A 1 104 ? -18.584 11.763 23.337 1.00 95.88 104 ASP A C 1
ATOM 802 O O . ASP A 1 104 ? -18.327 12.562 22.436 1.00 95.88 104 ASP A O 1
ATOM 806 N N . PHE A 1 105 ? -17.604 11.116 23.981 1.00 96.19 105 PHE A N 1
ATOM 807 C CA . PHE A 1 105 ? -16.179 11.302 23.692 1.00 96.19 105 PHE A CA 1
ATOM 808 C C . PHE A 1 105 ? -15.618 10.155 22.852 1.00 96.19 105 PHE A C 1
ATOM 810 O O . PHE A 1 105 ? -15.958 8.994 23.075 1.00 96.19 105 PHE A O 1
ATOM 817 N N . THR A 1 106 ? -14.706 10.480 21.932 1.00 96.62 106 THR A N 1
ATOM 818 C CA . THR A 1 106 ? -13.915 9.510 21.158 1.00 96.62 106 THR A CA 1
ATOM 819 C C . THR A 1 106 ? -12.447 9.922 21.152 1.00 96.62 106 THR A C 1
ATOM 821 O O . THR A 1 106 ? -12.129 11.096 20.960 1.00 96.62 106 THR A O 1
ATOM 824 N N . PHE A 1 107 ? -11.566 8.952 21.372 1.00 96.25 107 PHE A N 1
ATOM 825 C CA . PHE A 1 107 ? -10.115 9.104 21.352 1.00 96.25 107 PHE A CA 1
ATOM 826 C C . PHE A 1 107 ? -9.544 8.168 20.288 1.00 96.25 107 PHE A C 1
ATOM 828 O O . PHE A 1 107 ? -9.824 6.973 20.343 1.00 96.25 107 PHE A O 1
ATOM 835 N N . GLY A 1 108 ? -8.758 8.706 19.355 1.00 95.62 108 GLY A N 1
ATOM 836 C CA . GLY A 1 108 ? -8.180 7.955 18.237 1.00 95.62 108 GLY A CA 1
ATOM 837 C C . GLY A 1 108 ? -6.652 8.040 18.183 1.00 95.62 108 GLY A C 1
ATOM 838 O O . GLY A 1 108 ? -6.059 8.980 18.728 1.00 95.62 108 GLY A O 1
ATOM 839 N N . TRP A 1 109 ? -6.041 7.063 17.511 1.00 87.94 109 TRP A N 1
ATOM 840 C CA . TRP A 1 109 ? -4.623 6.995 17.134 1.00 87.94 109 TRP A CA 1
ATOM 841 C C . TRP A 1 109 ? -4.480 6.629 15.656 1.00 87.94 109 TRP A C 1
ATOM 843 O O . TRP A 1 109 ? -5.185 5.686 15.218 1.00 87.94 109 TRP A O 1
#

pLDDT: mean 85.4, std 13.24, range [48.22, 98.25]

Nearest PDB structures (foldseek):
  8b6w-assembly1_A  TM=4.934E-01  e=8.289E-01  Pseudomonas monteilii
  6znp-assembly1_A  TM=2.744E-01  e=1.381E+00  Bacillus subtilis subsp. subtilis str. 168
  7nyc-assembly1_H  TM=2.016E-01  e=7.832E-01  Homo sapiens
  8b0h-assembly1_E  TM=3.674E-01  e=2.579E+00  Homo sapiens
  7nyc-assembly1_B  TM=2.866E-01  e=2.302E+00  Homo sapiens

Secondary structure (DSSP, 8-state):
---S-SSSTTGGGEEE-TTT--EEEE--------EEEEEEEEEEEEEEEEETTEEEEEEEEEEEEEEEEEE--TT-TT-EEE-TTSTTS-SEEEEEEEEEEETTEEEE-

Sequence (109 aa):
MDIPSIDNQSCAAVDRDPTSGFITDFRSGLINLCSVETRGVDFRADYGFDIAKSRVDLTINGTRFLGLEEVRDPSAPDEVVQVLGQFSNPKWIVNFTADYSIGDFTFGW

Mean predicted aligned error: 11.04 Å

Foldseek 3Di:
DDAPDCPDPQVVQFDADPPPRHTPDGDDDDDPQKDKDWDKDWDKDWDKDDDDQKIKIKIKTKIATPWIWMDDDSNCSVPIDTPACPPVHDRMDMDIKMWMDGDPDIDMD

Solvent-accessible surface area (backbone atoms only — not comparable to full-atom values): 6670 Å² total; per-residue (Å²): 135,95,55,103,52,82,87,37,80,70,51,76,33,48,44,54,42,93,87,78,65,47,78,73,48,69,66,88,72,89,76,90,62,65,48,76,51,76,40,68,49,77,51,74,50,77,50,73,52,77,54,94,80,27,40,38,40,39,39,41,39,36,40,40,54,78,44,36,36,35,26,79,46,73,87,41,72,85,52,68,43,77,52,62,61,40,96,92,32,64,46,65,49,77,51,70,40,44,36,42,35,47,84,97,46,74,50,74,90

Radius of gyration: 27.01 Å; Cα contacts (8 Å, |Δi|>4): 179; chains: 1; bounding box: 38×28×86 Å